Protein AF-A0A7X7B5M9-F1 (afdb_monomer)

pLDDT: mean 77.68, std 16.46, range [40.09, 93.88]

Structure (mmCIF, N/CA/C/O backbone):
data_AF-A0A7X7B5M9-F1
#
_entry.id   AF-A0A7X7B5M9-F1
#
loop_
_atom_site.group_PDB
_atom_site.id
_atom_site.type_symbol
_at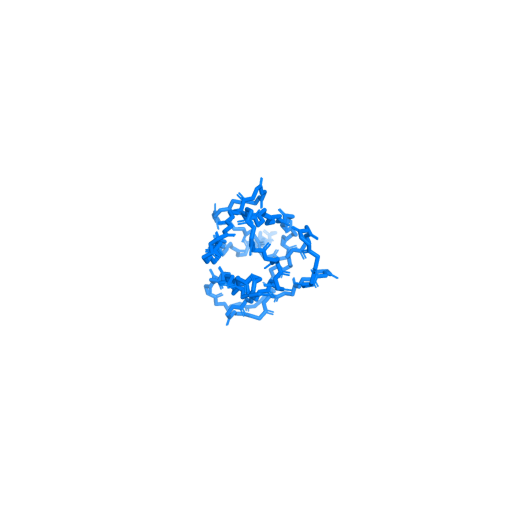om_site.label_atom_id
_atom_site.label_alt_id
_atom_site.label_comp_id
_atom_site.label_asym_id
_atom_site.label_entity_id
_atom_site.label_seq_id
_atom_site.pdbx_PDB_ins_code
_atom_site.Cartn_x
_atom_site.Cartn_y
_atom_site.Cartn_z
_atom_site.occupancy
_atom_site.B_iso_or_equiv
_atom_site.auth_seq_id
_atom_site.auth_comp_id
_atom_site.auth_asym_id
_atom_site.auth_atom_id
_atom_site.pdbx_PDB_model_num
ATOM 1 N N . MET A 1 1 ? 25.041 -1.574 -28.437 1.00 57.03 1 MET A N 1
ATOM 2 C CA . MET A 1 1 ? 24.713 -1.862 -27.029 1.00 57.03 1 MET A CA 1
ATOM 3 C C . MET A 1 1 ? 23.255 -1.509 -26.880 1.00 57.03 1 MET A C 1
ATOM 5 O O . MET A 1 1 ? 22.937 -0.331 -26.978 1.00 57.03 1 MET A O 1
ATOM 9 N N . ASP A 1 2 ? 22.386 -2.509 -26.783 1.00 58.00 2 ASP A N 1
ATOM 10 C CA . ASP A 1 2 ? 20.962 -2.248 -26.589 1.00 58.00 2 ASP A CA 1
ATOM 11 C C . ASP A 1 2 ? 20.755 -1.742 -25.167 1.00 58.00 2 ASP A C 1
ATOM 13 O O . ASP A 1 2 ? 21.193 -2.362 -24.194 1.00 58.00 2 ASP A O 1
ATOM 17 N N . ILE A 1 3 ? 20.139 -0.572 -25.053 1.00 59.88 3 ILE A N 1
ATOM 18 C CA . ILE A 1 3 ? 19.718 -0.036 -23.768 1.00 59.88 3 ILE A CA 1
ATOM 19 C C . ILE A 1 3 ? 18.436 -0.788 -23.422 1.00 59.88 3 ILE A C 1
ATOM 21 O O . ILE A 1 3 ? 17.415 -0.604 -24.079 1.00 59.88 3 ILE A O 1
ATOM 25 N N . ILE A 1 4 ? 18.495 -1.678 -22.431 1.00 68.88 4 ILE A N 1
ATOM 26 C CA . ILE A 1 4 ? 17.292 -2.339 -21.923 1.00 68.88 4 ILE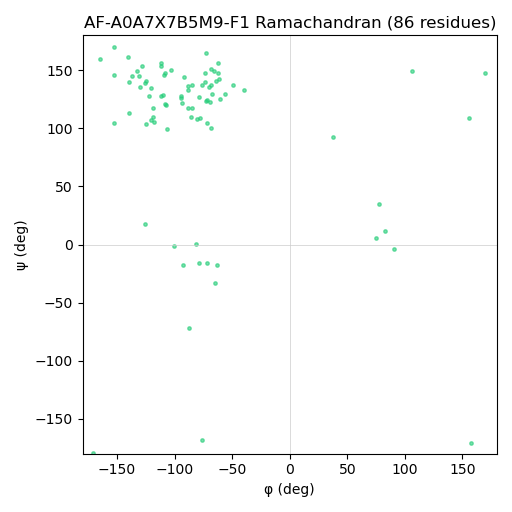 A CA 1
ATOM 27 C C . ILE A 1 4 ? 16.508 -1.289 -21.140 1.00 68.88 4 ILE A C 1
ATOM 29 O O . ILE A 1 4 ? 16.881 -0.913 -20.027 1.00 68.88 4 ILE A O 1
ATOM 33 N N . GLU A 1 5 ? 15.434 -0.792 -21.740 1.00 75.88 5 GLU A N 1
ATOM 34 C CA . GLU A 1 5 ? 14.495 0.080 -21.056 1.00 75.88 5 GLU A CA 1
ATOM 35 C C . GLU A 1 5 ? 13.672 -0.745 -20.060 1.00 75.88 5 GLU A C 1
ATOM 37 O O . GLU A 1 5 ? 13.038 -1.740 -20.416 1.00 75.88 5 GLU A O 1
ATOM 42 N N . VAL A 1 6 ? 13.706 -0.347 -18.787 1.00 78.69 6 VAL A N 1
ATOM 43 C CA . VAL A 1 6 ? 12.884 -0.972 -17.747 1.00 78.69 6 VAL A CA 1
ATOM 44 C C . VAL A 1 6 ? 11.540 -0.248 -17.723 1.00 78.69 6 VAL A C 1
ATOM 46 O O . VAL A 1 6 ? 11.530 0.946 -17.405 1.00 78.69 6 VAL A O 1
ATOM 49 N N . PRO A 1 7 ? 10.417 -0.930 -18.014 1.00 79.94 7 PRO A N 1
ATOM 50 C CA . PRO A 1 7 ? 9.114 -0.284 -18.032 1.00 79.94 7 PRO A CA 1
ATOM 51 C C . PRO A 1 7 ? 8.767 0.272 -16.648 1.00 79.94 7 PRO A C 1
ATOM 53 O O . PRO A 1 7 ? 9.081 -0.342 -15.622 1.00 79.94 7 PRO A O 1
ATOM 56 N N . ALA A 1 8 ? 8.122 1.436 -16.631 1.00 82.50 8 ALA A N 1
ATOM 57 C CA . ALA A 1 8 ? 7.545 2.038 -15.438 1.00 82.50 8 ALA A CA 1
ATOM 58 C C . ALA A 1 8 ? 6.028 1.847 -15.430 1.00 82.50 8 ALA A C 1
ATOM 60 O O . ALA A 1 8 ? 5.394 1.772 -16.482 1.00 82.50 8 ALA A O 1
ATOM 61 N N . TYR A 1 9 ? 5.463 1.766 -14.234 1.00 79.81 9 TYR A N 1
ATOM 62 C CA . TYR A 1 9 ? 4.047 1.525 -14.038 1.00 79.81 9 TYR A CA 1
ATOM 63 C C . TYR A 1 9 ? 3.489 2.428 -12.950 1.00 79.81 9 TYR A C 1
ATOM 65 O O . TYR A 1 9 ? 4.157 2.685 -11.944 1.00 79.81 9 TYR A O 1
ATOM 73 N N . SER A 1 10 ? 2.242 2.857 -13.143 1.00 83.44 10 SER A N 1
ATOM 74 C CA . SER A 1 10 ? 1.514 3.624 -12.138 1.00 83.44 1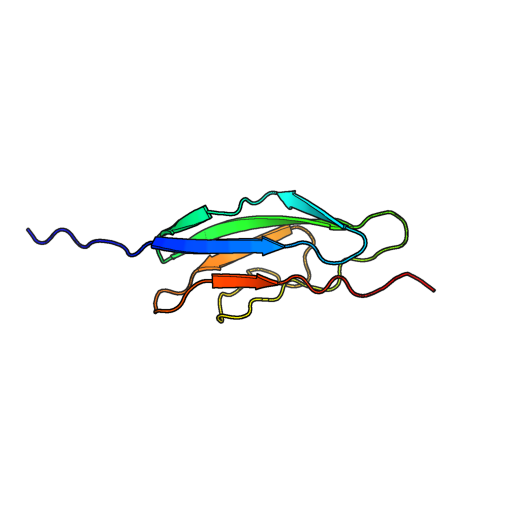0 SER A CA 1
ATOM 75 C C . SER A 1 10 ? 1.233 2.744 -10.938 1.00 83.44 10 SER A C 1
ATOM 77 O O . SER A 1 10 ? 0.704 1.653 -11.111 1.00 83.44 10 SER A O 1
ATOM 79 N N . LEU A 1 11 ? 1.575 3.239 -9.758 1.00 84.31 11 LEU A N 1
ATOM 80 C CA . LEU A 1 11 ? 1.189 2.725 -8.461 1.00 84.31 11 LEU A CA 1
ATOM 81 C C . LEU A 1 11 ? 0.257 3.748 -7.822 1.00 84.31 11 LEU A C 1
ATOM 83 O O . LEU A 1 11 ? 0.613 4.923 -7.722 1.00 84.31 11 LEU A O 1
ATOM 87 N N . THR A 1 12 ? -0.906 3.296 -7.378 1.00 87.81 12 THR A N 1
ATOM 88 C CA . THR A 1 12 ? -1.831 4.088 -6.564 1.00 87.81 12 THR A CA 1
ATOM 89 C C . THR A 1 12 ? -2.073 3.333 -5.272 1.00 87.81 12 THR A C 1
ATOM 91 O O . THR A 1 12 ? -2.404 2.159 -5.349 1.00 87.81 12 THR A O 1
ATOM 94 N N . ILE A 1 13 ? -1.896 3.975 -4.120 1.00 87.56 13 ILE A N 1
ATOM 95 C CA . ILE A 1 13 ? -1.992 3.421 -2.771 1.00 87.56 13 ILE A CA 1
ATOM 96 C C . ILE A 1 13 ? -3.130 4.144 -2.052 1.00 87.56 13 ILE A C 1
ATOM 98 O O . ILE A 1 13 ? -3.001 5.288 -1.626 1.00 87.56 13 ILE A O 1
ATOM 102 N N . MET A 1 14 ? -4.261 3.471 -1.880 1.00 86.00 14 MET A N 1
ATOM 103 C CA . MET A 1 14 ? -5.442 4.084 -1.263 1.00 86.00 14 MET A CA 1
ATOM 104 C C . MET A 1 14 ? -5.696 3.502 0.111 1.00 86.00 14 MET A C 1
ATOM 106 O O . MET A 1 14 ? -5.817 2.293 0.185 1.00 86.00 14 MET A O 1
ATOM 110 N N . ALA A 1 15 ? -5.858 4.300 1.167 1.00 85.19 15 ALA A N 1
ATOM 111 C CA . ALA A 1 15 ? -6.391 3.796 2.437 1.00 85.19 15 ALA A CA 1
ATOM 112 C C . ALA A 1 15 ? -7.905 3.526 2.331 1.00 85.19 15 ALA A C 1
ATOM 114 O O . ALA A 1 15 ? -8.619 4.222 1.610 1.00 85.19 15 ALA A O 1
ATOM 115 N N . GLY A 1 16 ? -8.396 2.519 3.056 1.00 82.31 16 GLY A N 1
ATOM 116 C CA . GLY A 1 16 ? -9.834 2.298 3.235 1.00 82.31 16 GLY A CA 1
ATOM 117 C C . GLY A 1 16 ? -10.444 3.282 4.243 1.00 82.31 16 GLY A C 1
ATOM 118 O O . GLY A 1 16 ? -9.809 4.249 4.659 1.00 82.31 16 GLY A O 1
ATOM 119 N N . GLN A 1 17 ? -11.681 3.032 4.673 1.00 85.31 17 GLN A N 1
ATOM 120 C CA . GLN A 1 17 ? -12.349 3.874 5.671 1.00 85.31 17 GLN A CA 1
ATOM 121 C C . GLN A 1 17 ? -11.725 3.718 7.066 1.00 85.31 17 GLN A C 1
ATOM 123 O O . GLN A 1 17 ? -11.534 2.597 7.520 1.00 85.31 17 GLN A O 1
ATOM 128 N N . GLY A 1 18 ? -11.503 4.828 7.779 1.00 86.38 18 GLY A N 1
ATOM 129 C CA . GLY A 1 18 ? -11.025 4.799 9.169 1.00 86.38 18 GLY A CA 1
ATOM 130 C C . GLY A 1 18 ? -9.531 4.519 9.300 1.00 86.38 18 GLY A C 1
ATOM 131 O O . GLY A 1 18 ? -9.089 3.838 10.223 1.00 86.38 18 GLY A O 1
ATOM 132 N N . GLY A 1 19 ? -8.750 5.016 8.349 1.00 88.19 19 GLY A N 1
ATOM 133 C CA . GLY A 1 19 ? -7.303 5.027 8.431 1.00 88.19 19 GLY A CA 1
ATOM 134 C C . GLY A 1 19 ? -6.688 5.850 7.312 1.00 88.19 19 GLY A C 1
ATOM 135 O O . GLY A 1 19 ? -7.373 6.422 6.464 1.00 88.19 19 GLY A O 1
ATOM 136 N N . SER A 1 20 ? -5.365 5.896 7.309 1.00 91.56 20 SER A N 1
ATOM 137 C CA . SER A 1 20 ? -4.569 6.657 6.352 1.00 91.56 20 SER A CA 1
ATOM 138 C C . SER A 1 20 ? -3.320 5.885 5.935 1.00 91.56 20 SER A C 1
ATOM 140 O O . SER A 1 20 ? -2.898 4.941 6.605 1.00 91.56 20 SER A O 1
ATOM 142 N N . ILE A 1 21 ? -2.719 6.283 4.815 1.00 92.31 21 ILE A N 1
ATOM 143 C CA . ILE A 1 21 ? -1.382 5.827 4.438 1.00 92.31 21 ILE A CA 1
ATOM 144 C C . ILE A 1 21 ? -0.378 6.742 5.136 1.00 92.31 21 ILE A C 1
ATOM 146 O O . ILE A 1 21 ? -0.363 7.948 4.897 1.00 92.31 21 ILE A O 1
ATOM 150 N N . SER A 1 22 ? 0.447 6.179 6.015 1.00 93.19 22 SER A N 1
ATOM 151 C CA . SER A 1 22 ? 1.489 6.919 6.736 1.00 93.19 22 SER A CA 1
ATOM 152 C C . SER A 1 22 ? 2.838 6.887 6.014 1.00 93.19 22 SER A C 1
ATOM 154 O O . SER A 1 22 ? 3.706 7.715 6.294 1.00 93.19 22 SER A O 1
ATOM 156 N N . LYS A 1 23 ? 3.020 5.952 5.071 1.00 93.19 23 LYS A N 1
ATOM 157 C CA . LYS A 1 23 ? 4.232 5.809 4.255 1.00 93.19 23 LYS A CA 1
ATOM 158 C C . LYS A 1 23 ? 3.918 5.162 2.910 1.00 93.19 23 LYS A C 1
ATOM 160 O O . LYS A 1 23 ? 3.101 4.249 2.835 1.00 93.19 23 LYS A O 1
ATOM 165 N N . GLY A 1 24 ? 4.643 5.589 1.881 1.00 88.69 24 GLY A N 1
ATOM 166 C CA . GLY A 1 24 ? 4.398 5.203 0.493 1.00 88.69 24 GLY A CA 1
ATOM 167 C C . GLY A 1 24 ? 3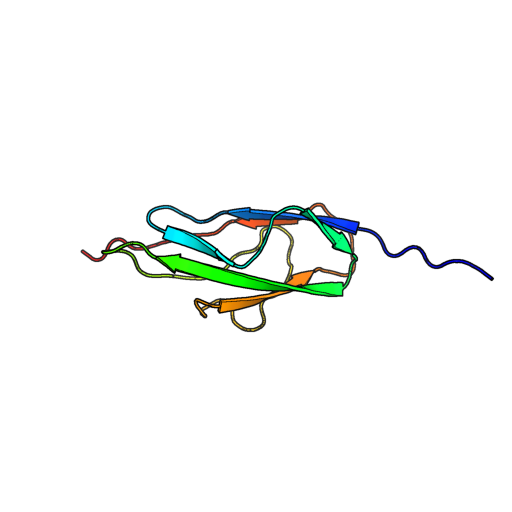.766 6.357 -0.274 1.00 88.69 24 GLY A C 1
ATOM 168 O O . GLY A 1 24 ? 3.083 7.189 0.314 1.00 88.69 24 GLY A O 1
ATOM 169 N N . ASN A 1 25 ? 4.039 6.431 -1.574 1.00 88.44 25 ASN A N 1
ATOM 170 C CA . ASN A 1 25 ? 3.489 7.467 -2.438 1.00 88.44 25 ASN A CA 1
ATOM 171 C C . ASN A 1 25 ? 2.936 6.843 -3.712 1.00 88.44 25 ASN A C 1
ATOM 173 O O . ASN A 1 25 ? 3.475 5.857 -4.220 1.00 88.44 25 ASN A O 1
ATOM 177 N N . ASP A 1 26 ? 1.905 7.481 -4.246 1.00 88.94 26 ASP A N 1
ATOM 178 C CA . ASP A 1 26 ? 1.468 7.240 -5.610 1.00 88.94 26 ASP A CA 1
ATOM 179 C C . ASP A 1 26 ? 2.554 7.700 -6.586 1.00 88.94 26 ASP A C 1
ATOM 181 O O . ASP A 1 26 ? 3.288 8.660 -6.327 1.00 88.94 26 ASP A O 1
ATOM 185 N N . GLY A 1 27 ? 2.656 7.039 -7.735 1.00 88.56 27 GLY A N 1
ATOM 186 C CA . GLY A 1 27 ? 3.594 7.466 -8.765 1.00 88.56 27 GLY A CA 1
ATOM 187 C C . GLY A 1 27 ? 3.989 6.378 -9.745 1.00 88.56 27 GLY A C 1
ATOM 188 O O . GLY A 1 27 ? 3.416 5.296 -9.778 1.00 88.56 27 GLY A O 1
ATOM 189 N N . GLN A 1 28 ? 4.984 6.685 -10.572 1.00 87.12 28 GLN A N 1
ATOM 190 C CA . GLN A 1 28 ? 5.526 5.750 -11.552 1.00 87.12 28 GLN A CA 1
ATOM 191 C C . GLN A 1 28 ? 6.728 5.011 -10.966 1.00 87.12 28 GLN A C 1
ATOM 193 O O . GLN A 1 28 ? 7.727 5.630 -10.599 1.00 87.12 28 GLN A O 1
ATOM 198 N N . TYR A 1 29 ? 6.652 3.684 -10.931 1.00 86.31 29 TYR A N 1
ATOM 199 C CA . TYR A 1 29 ? 7.710 2.818 -10.420 1.00 86.31 29 TYR A CA 1
ATOM 200 C C . TYR A 1 29 ? 8.194 1.865 -11.505 1.00 86.31 29 TYR A C 1
ATOM 202 O O . TYR A 1 29 ? 7.398 1.245 -12.208 1.00 86.31 29 TYR A O 1
ATOM 210 N N . LYS A 1 30 ? 9.517 1.723 -11.630 1.00 86.62 30 LYS A N 1
ATOM 211 C CA . LYS A 1 30 ? 10.121 0.743 -12.540 1.00 86.62 30 LYS A CA 1
ATOM 212 C C . LYS A 1 30 ? 9.735 -0.678 -12.128 1.00 86.62 30 LYS A C 1
ATOM 214 O O . LYS A 1 30 ? 9.602 -0.967 -10.935 1.00 86.62 30 LYS A O 1
ATOM 219 N N . ALA A 1 31 ? 9.604 -1.566 -13.106 1.00 81.88 31 ALA A N 1
ATOM 220 C CA . ALA A 1 31 ? 9.399 -2.993 -12.874 1.00 81.88 31 ALA A CA 1
ATOM 221 C C . ALA A 1 31 ? 10.426 -3.548 -11.871 1.00 81.88 31 ALA A C 1
ATOM 223 O O . ALA A 1 31 ? 11.611 -3.221 -11.960 1.00 81.88 31 ALA A O 1
ATOM 224 N N . GLY A 1 32 ? 9.979 -4.383 -10.931 1.00 80.81 32 GLY A N 1
ATOM 225 C CA . GLY A 1 32 ? 10.840 -4.983 -9.907 1.00 80.81 32 GLY A CA 1
ATOM 226 C C . GLY A 1 32 ? 11.268 -4.030 -8.785 1.00 80.81 32 GLY A C 1
ATOM 227 O O . GLY A 1 32 ? 12.074 -4.411 -7.935 1.00 80.81 32 GLY A O 1
ATOM 228 N N . THR A 1 33 ? 10.746 -2.800 -8.753 1.00 87.44 33 THR A N 1
ATOM 229 C CA . THR A 1 33 ? 10.960 -1.896 -7.617 1.00 87.44 33 THR A CA 1
ATOM 230 C C . THR A 1 33 ? 10.227 -2.422 -6.387 1.00 87.44 33 THR A C 1
ATOM 232 O O . THR A 1 33 ? 9.073 -2.844 -6.463 1.00 87.44 33 THR A O 1
ATOM 235 N N . LYS A 1 34 ? 10.905 -2.346 -5.242 1.00 90.00 34 LYS A N 1
ATOM 236 C CA . LYS A 1 34 ? 10.337 -2.606 -3.921 1.00 90.00 34 LYS A CA 1
ATOM 237 C C . LYS A 1 34 ? 9.888 -1.290 -3.304 1.00 90.00 34 LYS A C 1
ATOM 239 O O . LYS A 1 34 ? 10.690 -0.361 -3.211 1.00 90.00 34 LYS A O 1
ATOM 244 N N . VAL A 1 35 ? 8.632 -1.212 -2.882 1.00 90.19 35 VAL A N 1
ATOM 245 C CA . VAL A 1 35 ? 8.054 -0.005 -2.282 1.00 90.19 35 VAL A CA 1
ATOM 246 C C . VAL A 1 35 ? 7.620 -0.324 -0.860 1.00 90.19 35 VAL A C 1
ATOM 248 O O . VAL A 1 35 ? 6.756 -1.169 -0.651 1.00 90.19 35 VAL A O 1
ATOM 251 N N . THR A 1 36 ? 8.225 0.336 0.127 1.00 93.50 36 THR A N 1
ATOM 252 C CA . THR A 1 36 ? 7.771 0.224 1.517 1.00 93.50 36 THR A CA 1
ATOM 253 C C . THR A 1 36 ? 6.548 1.099 1.729 1.00 93.50 36 THR A C 1
ATOM 255 O O . THR A 1 36 ? 6.593 2.301 1.452 1.00 93.50 36 THR A O 1
ATOM 258 N N . ILE A 1 37 ? 5.486 0.498 2.248 1.00 92.50 37 ILE A N 1
ATOM 259 C CA . ILE A 1 37 ? 4.200 1.146 2.486 1.00 92.50 37 ILE A CA 1
ATOM 260 C C . ILE A 1 37 ? 3.728 0.854 3.908 1.00 92.50 37 ILE A C 1
ATOM 262 O O . ILE A 1 37 ? 3.982 -0.233 4.433 1.00 92.50 37 ILE A O 1
ATOM 266 N N . SER A 1 38 ? 3.060 1.831 4.521 1.00 92.88 38 SER A N 1
ATOM 267 C CA . SER A 1 38 ? 2.545 1.716 5.886 1.00 92.88 38 SER A CA 1
ATOM 268 C C . SER A 1 38 ? 1.162 2.337 6.006 1.00 92.88 38 SER A C 1
ATOM 270 O O . SER A 1 38 ? 0.898 3.404 5.447 1.00 92.88 38 SER A O 1
ATOM 272 N N . ALA A 1 39 ? 0.289 1.675 6.758 1.00 91.75 39 ALA A N 1
ATOM 273 C CA . ALA A 1 39 ? -1.052 2.135 7.079 1.00 91.75 39 ALA A CA 1
ATOM 274 C C . ALA A 1 39 ? -1.123 2.542 8.553 1.00 91.75 39 ALA A C 1
ATOM 276 O O . ALA A 1 39 ? -0.459 1.962 9.413 1.00 91.75 39 ALA A O 1
ATOM 277 N N . LEU A 1 40 ? -1.954 3.535 8.843 1.00 91.38 40 LEU A N 1
ATOM 278 C CA . LEU A 1 40 ? -2.270 3.990 10.187 1.00 91.38 40 LEU A CA 1
ATOM 279 C C . LEU A 1 40 ? -3.793 3.956 10.370 1.00 91.38 40 LEU A C 1
ATOM 281 O O . LEU A 1 40 ? -4.475 4.823 9.820 1.00 91.38 40 LEU A O 1
ATOM 285 N N . PRO A 1 41 ? -4.338 2.963 11.094 1.00 90.44 41 PRO A N 1
ATOM 286 C CA . PRO A 1 41 ? -5.747 2.952 11.473 1.00 90.44 41 PRO A CA 1
ATOM 287 C C . PRO A 1 41 ? -6.077 4.118 12.406 1.00 90.44 41 PRO A C 1
ATOM 289 O O . PRO A 1 41 ? -5.307 4.429 13.318 1.00 90.44 41 PRO A O 1
ATOM 292 N N . ASP A 1 42 ? -7.243 4.722 12.209 1.00 91.25 42 ASP A N 1
ATOM 293 C CA . ASP A 1 42 ? -7.795 5.693 13.144 1.00 91.25 42 ASP A CA 1
ATOM 294 C C . ASP A 1 42 ? -8.300 4.988 14.414 1.00 91.25 42 ASP A C 1
ATOM 296 O O . ASP A 1 42 ? -8.506 3.771 14.461 1.00 91.25 42 ASP A O 1
ATOM 300 N N . SER A 1 43 ? -8.545 5.762 15.473 1.00 89.06 43 SER A N 1
ATOM 301 C CA . SER A 1 43 ? -9.111 5.223 16.713 1.00 89.06 43 SER A CA 1
ATOM 302 C C . SER A 1 43 ? -10.443 4.503 16.455 1.00 89.06 43 SER A C 1
ATOM 304 O O . SER A 1 43 ? -11.348 5.057 15.834 1.00 89.06 43 SER A O 1
ATOM 306 N N . GLY A 1 44 ? -10.567 3.270 16.953 1.00 88.31 44 GLY A N 1
ATOM 307 C CA . GLY A 1 44 ? -11.752 2.423 16.759 1.00 88.31 44 GLY A CA 1
ATOM 308 C C . GLY A 1 44 ? -11.710 1.522 15.519 1.00 88.31 44 GLY A C 1
ATOM 309 O O . GLY A 1 44 ? -12.607 0.690 15.363 1.00 88.31 44 GLY A O 1
ATOM 310 N N . TYR A 1 45 ? -10.666 1.630 14.693 1.00 87.38 45 TYR A N 1
ATOM 311 C CA . TYR A 1 45 ? -10.441 0.789 13.519 1.00 87.38 45 TYR A CA 1
ATOM 312 C C . TYR A 1 45 ? -9.232 -0.127 13.706 1.00 87.38 45 TYR A C 1
ATOM 314 O O . TYR A 1 45 ? -8.328 0.143 14.501 1.00 87.38 45 TYR A O 1
ATOM 322 N N . ILE A 1 46 ? -9.223 -1.233 12.966 1.00 86.06 46 ILE A N 1
ATOM 323 C CA . IL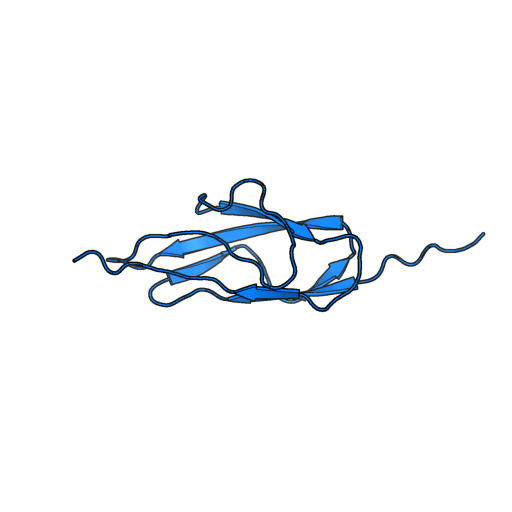E A 1 46 ? -8.115 -2.187 12.923 1.00 86.06 46 ILE A CA 1
ATOM 324 C C . ILE 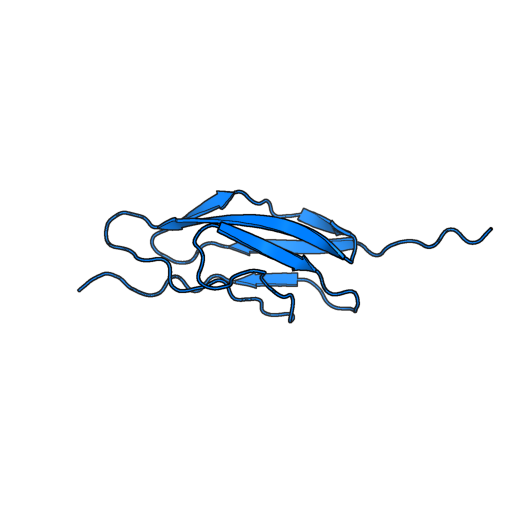A 1 46 ? -7.686 -2.363 11.466 1.00 86.06 46 ILE A C 1
ATOM 326 O O . ILE A 1 46 ? -8.513 -2.388 10.555 1.00 86.06 46 ILE A O 1
ATOM 330 N N . PHE A 1 47 ? -6.376 -2.464 11.256 1.00 86.44 47 PHE A N 1
ATOM 331 C CA . PHE A 1 47 ? -5.819 -2.851 9.967 1.00 86.44 47 PHE A CA 1
ATOM 332 C C . PHE A 1 47 ? -6.130 -4.330 9.689 1.00 86.44 47 PHE A C 1
ATOM 334 O O . PHE A 1 47 ? -5.751 -5.182 10.489 1.00 86.44 47 PHE A O 1
ATOM 341 N N . ASP A 1 48 ? -6.797 -4.624 8.571 1.00 87.38 48 ASP A N 1
ATOM 342 C CA . ASP A 1 48 ? -7.099 -5.997 8.138 1.00 87.38 48 ASP A CA 1
ATOM 343 C C . ASP A 1 48 ? -5.946 -6.565 7.299 1.00 87.38 48 ASP A C 1
ATOM 345 O O . ASP A 1 48 ? -5.182 -7.410 7.767 1.00 87.38 48 ASP A O 1
ATOM 349 N N . ARG A 1 49 ? -5.786 -6.063 6.065 1.00 88.81 49 ARG A N 1
ATOM 350 C CA . ARG A 1 49 ? -4.722 -6.491 5.145 1.00 88.81 49 ARG A CA 1
ATOM 351 C C . ARG A 1 49 ? -4.507 -5.542 3.964 1.00 88.81 49 ARG A C 1
ATOM 353 O O . ARG A 1 49 ? -5.416 -4.817 3.553 1.00 88.81 49 ARG A O 1
ATOM 360 N N . TRP A 1 50 ? -3.327 -5.630 3.355 1.00 88.75 50 TRP A N 1
ATOM 361 C CA . TRP A 1 50 ? -3.042 -5.073 2.032 1.00 88.75 50 TRP A CA 1
ATOM 362 C C . TRP A 1 50 ? -3.658 -5.976 0.952 1.00 88.75 50 TRP A C 1
ATOM 364 O O . TRP A 1 50 ? -3.552 -7.201 1.025 1.00 88.75 50 TRP A O 1
ATOM 374 N N . ILE A 1 51 ? -4.289 -5.390 -0.069 1.00 85.69 51 ILE A N 1
ATOM 375 C CA . ILE A 1 51 ? -4.733 -6.111 -1.272 1.00 85.69 51 ILE A CA 1
ATOM 376 C C . ILE A 1 51 ? -4.221 -5.388 -2.524 1.00 85.69 51 ILE A C 1
ATOM 378 O O . ILE A 1 51 ? -3.949 -4.194 -2.507 1.00 85.69 51 ILE A O 1
ATOM 382 N N . SER A 1 52 ? -4.046 -6.113 -3.623 1.00 84.44 52 SER A N 1
ATOM 383 C CA . SER A 1 52 ? -3.631 -5.550 -4.915 1.00 84.44 52 SER A CA 1
ATOM 384 C C . SER A 1 52 ? -4.586 -6.064 -5.986 1.00 84.44 52 SER A C 1
ATOM 386 O O . SER A 1 52 ? -4.919 -7.251 -5.968 1.00 84.44 52 SER A O 1
ATOM 388 N N . SER A 1 53 ? -5.059 -5.201 -6.893 1.00 76.88 53 SER A N 1
ATOM 389 C CA . SER A 1 53 ? -5.954 -5.643 -7.973 1.00 76.88 53 SER A CA 1
ATOM 390 C C . SER A 1 53 ? -5.224 -6.331 -9.124 1.00 76.88 53 SER A C 1
ATOM 392 O O . SER A 1 53 ? -5.860 -7.028 -9.909 1.00 76.88 53 SER A O 1
ATOM 394 N N . ASP A 1 54 ? -3.900 -6.186 -9.209 1.00 68.69 54 ASP A N 1
ATOM 395 C CA . ASP A 1 54 ? -3.139 -6.525 -10.425 1.00 68.69 54 ASP A CA 1
ATOM 396 C C . ASP A 1 54 ? -1.999 -7.511 -10.143 1.00 68.69 54 ASP A C 1
ATOM 398 O O . ASP A 1 54 ? -1.092 -7.693 -10.951 1.00 68.69 54 ASP A O 1
ATOM 402 N N . GLY A 1 55 ? -2.065 -8.188 -8.993 1.00 67.38 55 GLY A N 1
ATOM 403 C CA . GLY A 1 55 ? -1.255 -9.368 -8.695 1.00 67.38 55 GLY A CA 1
ATOM 404 C C . GLY A 1 55 ? 0.159 -9.097 -8.183 1.00 67.38 55 GLY A C 1
ATOM 405 O O . GLY A 1 55 ? 0.949 -10.037 -8.113 1.00 67.38 55 GLY A O 1
ATOM 406 N N . GLY A 1 56 ? 0.502 -7.857 -7.817 1.00 76.06 56 GLY A N 1
ATOM 407 C CA . GLY A 1 56 ? 1.727 -7.606 -7.049 1.00 76.06 56 GLY A CA 1
ATOM 408 C C . GLY A 1 56 ? 1.681 -8.288 -5.679 1.00 76.06 56 GLY A C 1
ATOM 409 O O . GLY A 1 56 ? 0.606 -8.589 -5.159 1.00 76.06 56 GLY A O 1
ATOM 410 N N . SER A 1 57 ? 2.851 -8.555 -5.101 1.00 85.44 57 SER A N 1
ATOM 411 C CA . SER A 1 57 ? 2.972 -9.306 -3.846 1.00 85.44 57 SER A CA 1
ATOM 412 C C . SER A 1 57 ? 3.463 -8.431 -2.699 1.00 85.44 57 SER A C 1
ATOM 414 O O . SER A 1 57 ? 4.201 -7.469 -2.909 1.00 85.44 57 SER A O 1
ATOM 416 N N . PHE A 1 58 ? 3.099 -8.806 -1.477 1.00 89.88 58 PHE A N 1
ATOM 417 C CA . PHE A 1 58 ? 3.567 -8.172 -0.248 1.00 89.88 58 PHE A CA 1
ATOM 418 C C . PHE A 1 58 ? 4.527 -9.116 0.484 1.00 89.88 58 PHE A C 1
ATOM 420 O O . PHE A 1 58 ? 4.327 -10.327 0.450 1.00 89.88 58 PHE A O 1
ATOM 427 N N . ASP A 1 59 ? 5.546 -8.577 1.157 1.00 93.88 59 ASP A N 1
ATOM 428 C CA . ASP A 1 59 ? 6.383 -9.374 2.076 1.00 93.88 59 ASP A CA 1
ATOM 429 C C . ASP A 1 59 ? 5.570 -9.877 3.285 1.00 93.88 59 ASP A C 1
ATOM 431 O O . ASP A 1 59 ? 5.823 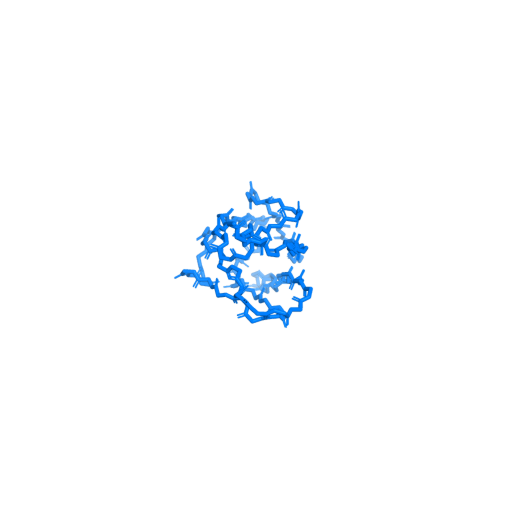-10.959 3.810 1.00 93.88 59 ASP A O 1
ATOM 435 N N . ASN A 1 60 ? 4.594 -9.081 3.727 1.00 91.56 60 ASN A N 1
ATOM 436 C CA . ASN A 1 60 ? 3.611 -9.429 4.751 1.00 91.56 60 ASN A CA 1
ATOM 437 C C . ASN A 1 60 ? 2.324 -8.626 4.519 1.00 91.56 60 ASN A C 1
ATOM 439 O O . ASN A 1 60 ? 2.281 -7.431 4.813 1.00 91.56 60 ASN A O 1
ATOM 443 N N . GLU A 1 61 ? 1.279 -9.250 3.990 1.00 90.94 61 GLU A N 1
ATOM 444 C CA . GLU A 1 61 ? 0.008 -8.585 3.701 1.00 90.94 61 GLU A CA 1
ATOM 445 C C . GLU A 1 61 ? -0.805 -8.227 4.959 1.00 90.94 61 GLU A C 1
ATOM 447 O O . GLU A 1 61 ? -1.684 -7.375 4.876 1.00 90.94 61 GLU A O 1
ATOM 452 N N . TYR A 1 62 ? -0.493 -8.800 6.126 1.00 90.19 62 TYR A N 1
ATOM 453 C CA . TYR A 1 62 ? -1.185 -8.535 7.401 1.00 90.19 62 TYR A CA 1
ATOM 454 C C . TYR A 1 62 ? -0.420 -7.565 8.320 1.00 90.19 62 TYR A C 1
ATOM 456 O O . TYR A 1 62 ? -0.871 -7.245 9.420 1.00 90.19 62 TYR A O 1
ATOM 464 N N . GLY A 1 63 ? 0.758 -7.096 7.902 1.00 88.81 63 GLY A N 1
ATOM 465 C CA . GLY A 1 63 ? 1.556 -6.132 8.658 1.00 88.81 63 GLY A CA 1
ATOM 466 C C . GLY A 1 63 ? 1.127 -4.693 8.381 1.00 88.81 63 GLY A C 1
ATOM 467 O O . GLY A 1 63 ? 0.960 -4.319 7.230 1.00 88.81 63 GLY A O 1
ATOM 468 N N . MET A 1 64 ? 1.032 -3.845 9.411 1.00 87.44 64 MET A N 1
ATOM 469 C CA . MET A 1 64 ? 0.760 -2.403 9.237 1.00 87.44 64 MET A CA 1
ATOM 470 C C . MET A 1 64 ? 1.863 -1.664 8.453 1.00 87.44 64 MET A C 1
ATOM 472 O O . MET A 1 64 ? 1.622 -0.575 7.943 1.00 87.44 64 MET A O 1
ATOM 476 N N . GLU A 1 65 ? 3.057 -2.252 8.343 1.00 92.12 65 GLU A N 1
ATOM 477 C CA . GLU A 1 65 ? 4.113 -1.882 7.396 1.00 92.12 65 GLU A CA 1
ATOM 478 C C . GLU A 1 65 ? 4.509 -3.128 6.595 1.00 92.12 65 GLU A C 1
ATOM 480 O O . GLU A 1 65 ? 4.627 -4.223 7.153 1.00 92.12 65 GLU A O 1
ATOM 485 N N . THR A 1 66 ? 4.722 -2.961 5.291 1.00 93.06 66 THR A N 1
ATOM 486 C CA . THR A 1 66 ? 5.134 -4.045 4.399 1.00 93.06 66 THR A CA 1
ATOM 487 C C . THR A 1 66 ? 5.922 -3.524 3.201 1.00 93.06 66 THR A C 1
ATOM 489 O O . THR A 1 66 ? 6.003 -2.317 2.952 1.00 93.06 66 THR A O 1
ATOM 492 N N . VAL A 1 67 ? 6.510 -4.441 2.438 1.00 90.25 67 VAL A N 1
ATOM 493 C CA . VAL A 1 67 ? 7.141 -4.141 1.151 1.00 90.25 67 VAL A CA 1
ATOM 494 C C . VAL A 1 67 ? 6.271 -4.709 0.042 1.00 90.25 67 VAL A C 1
ATOM 496 O O . VAL A 1 67 ? 6.041 -5.915 -0.014 1.00 90.25 67 VAL A O 1
ATOM 499 N N . TYR A 1 68 ? 5.816 -3.836 -0.851 1.00 86.38 68 TYR A N 1
ATOM 500 C CA . TYR A 1 68 ? 5.151 -4.219 -2.086 1.00 86.38 68 TYR A CA 1
ATOM 501 C C . TYR A 1 68 ? 6.172 -4.438 -3.201 1.00 86.38 68 TYR A C 1
ATOM 503 O O . TYR A 1 68 ? 7.057 -3.605 -3.426 1.00 86.38 68 TYR A O 1
ATOM 511 N N . HIS A 1 69 ? 6.028 -5.549 -3.918 1.00 81.38 69 HIS A N 1
ATOM 512 C CA . HIS A 1 69 ? 6.844 -5.906 -5.073 1.00 81.38 69 HIS A CA 1
ATOM 513 C C . HIS A 1 69 ? 6.017 -5.741 -6.343 1.00 81.38 69 HIS A C 1
ATOM 515 O O . HIS A 1 69 ? 4.988 -6.398 -6.521 1.00 81.38 69 HIS A O 1
ATOM 521 N N . THR A 1 70 ? 6.481 -4.876 -7.246 1.00 72.38 70 THR A N 1
ATOM 522 C CA . THR A 1 70 ? 5.841 -4.701 -8.555 1.00 72.38 70 THR A CA 1
ATOM 523 C C . THR A 1 70 ? 6.132 -5.900 -9.462 1.00 72.38 70 THR A C 1
ATOM 525 O O . THR A 1 70 ? 7.252 -6.419 -9.490 1.00 72.38 70 THR A O 1
ATOM 528 N N . LEU A 1 71 ? 5.132 -6.359 -10.225 1.00 67.56 71 LEU A N 1
ATOM 529 C CA . LEU A 1 71 ? 5.316 -7.469 -11.162 1.00 67.56 71 LEU A CA 1
ATOM 530 C C . LEU A 1 71 ? 6.219 -7.068 -12.340 1.00 67.56 71 LEU A C 1
ATOM 532 O O . LEU A 1 71 ? 6.262 -5.921 -12.787 1.00 67.56 71 LEU A O 1
ATOM 536 N N . MET A 1 72 ? 6.927 -8.053 -12.901 1.00 57.53 72 MET A N 1
ATOM 537 C CA . MET A 1 72 ? 7.751 -7.869 -14.105 1.00 57.53 72 MET A CA 1
ATOM 538 C C . MET A 1 72 ? 6.944 -7.921 -15.417 1.00 57.53 72 MET A C 1
ATOM 540 O O . MET A 1 72 ? 7.529 -7.791 -16.491 1.00 57.53 72 MET A O 1
ATOM 544 N N . LYS A 1 73 ? 5.615 -8.111 -15.366 1.00 53.66 73 LYS A N 1
ATOM 545 C CA . LYS A 1 73 ? 4.766 -8.245 -16.5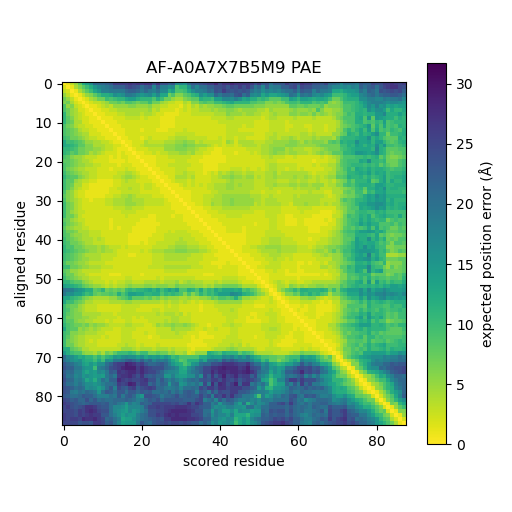61 1.00 53.66 73 LYS A CA 1
ATOM 546 C C . LYS A 1 73 ? 3.415 -7.524 -16.438 1.00 53.66 73 LYS A C 1
ATOM 548 O O . LYS A 1 73 ? 2.552 -7.950 -15.689 1.00 53.66 73 LYS A O 1
ATOM 553 N N . ILE A 1 74 ? 3.283 -6.487 -17.270 1.00 44.94 74 ILE A N 1
ATOM 554 C CA . ILE A 1 74 ? 2.099 -5.956 -17.974 1.00 44.94 74 ILE A CA 1
ATOM 555 C C . ILE A 1 74 ? 0.756 -5.967 -17.218 1.00 44.94 74 ILE A C 1
ATOM 557 O O . ILE A 1 74 ? -0.019 -6.911 -17.348 1.00 44.94 74 ILE A O 1
ATOM 561 N N . SER A 1 75 ? 0.436 -4.861 -16.540 1.00 45.78 75 SER A N 1
ATOM 562 C CA . SER A 1 75 ? -0.809 -4.058 -16.643 1.00 45.78 75 SER A CA 1
ATOM 563 C C . SER A 1 75 ? -0.834 -3.033 -15.497 1.00 45.78 75 SER A C 1
ATOM 565 O O . SER A 1 75 ? -0.236 -3.270 -14.456 1.00 45.78 75 SER A O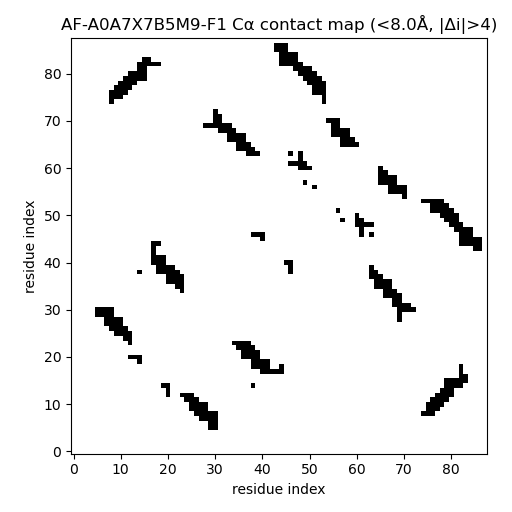 1
ATOM 567 N N . THR A 1 76 ? -1.425 -1.859 -15.725 1.00 45.34 76 THR A N 1
ATOM 568 C CA . THR A 1 76 ? -1.546 -0.723 -14.784 1.00 45.34 76 THR A CA 1
ATOM 569 C C . THR A 1 76 ? -1.843 -1.157 -13.341 1.00 45.34 76 THR A C 1
ATOM 571 O O . THR A 1 76 ? -2.757 -1.958 -13.169 1.00 45.34 76 THR A O 1
ATOM 574 N N . TYR A 1 77 ? -1.134 -0.621 -12.325 1.00 52.19 77 TYR A N 1
ATOM 575 C CA . TYR A 1 77 ? -1.358 -1.026 -10.930 1.00 52.19 77 TYR A CA 1
ATOM 576 C C . TYR A 1 77 ? -2.345 -0.121 -10.174 1.00 52.19 77 TYR A C 1
ATOM 578 O O . TYR A 1 77 ? -2.145 1.091 -10.089 1.00 52.19 77 TYR A O 1
ATOM 586 N N . THR A 1 78 ? -3.362 -0.711 -9.549 1.00 43.81 78 THR A N 1
ATOM 587 C CA . THR A 1 78 ? -4.212 -0.097 -8.523 1.00 43.81 78 THR A CA 1
ATOM 588 C C . THR A 1 78 ? -4.063 -0.893 -7.217 1.00 43.81 78 THR A C 1
ATOM 590 O O . THR A 1 78 ? -4.519 -2.026 -7.089 1.00 43.81 78 THR A O 1
ATOM 593 N N . ILE A 1 79 ? -3.424 -0.321 -6.193 1.00 51.62 79 ILE A N 1
ATOM 594 C CA . ILE A 1 79 ? -3.482 -0.884 -4.837 1.00 51.62 79 ILE A CA 1
ATOM 595 C C . ILE A 1 79 ? -4.742 -0.333 -4.175 1.00 51.62 79 ILE A C 1
ATOM 597 O O . ILE A 1 79 ? -4.833 0.844 -3.819 1.00 51.62 79 ILE A O 1
ATOM 601 N N . LEU A 1 80 ? -5.717 -1.211 -3.987 1.00 45.81 80 LEU A N 1
ATOM 602 C CA . LEU A 1 80 ? -6.870 -0.957 -3.135 1.00 45.81 80 LEU A CA 1
ATOM 603 C C . LEU A 1 80 ? -6.519 -1.384 -1.705 1.00 45.81 80 LEU A C 1
ATOM 605 O O . LEU A 1 80 ? -5.962 -2.455 -1.515 1.00 45.81 80 LEU A O 1
ATOM 609 N N . HIS A 1 81 ? -6.868 -0.601 -0.685 1.00 49.59 81 HIS A N 1
ATOM 610 C CA . HIS A 1 81 ? -7.021 -1.160 0.662 1.00 49.59 81 HIS A CA 1
ATOM 611 C C . HIS A 1 81 ? -8.447 -1.586 0.901 1.00 49.59 81 HIS A C 1
ATOM 613 O O . HIS A 1 81 ? -9.388 -0.881 0.543 1.00 49.59 81 HIS A O 1
ATOM 619 N N . ASN A 1 82 ? -8.583 -2.684 1.636 1.00 40.09 82 ASN A N 1
ATOM 620 C CA . ASN A 1 82 ? -9.787 -2.960 2.391 1.00 40.09 82 ASN A CA 1
ATOM 621 C C . ASN A 1 82 ? -9.456 -2.720 3.867 1.00 40.09 82 ASN A C 1
ATOM 623 O O . ASN A 1 82 ? -8.823 -3.554 4.507 1.00 40.09 82 ASN A O 1
ATOM 627 N N . ILE A 1 83 ? -9.822 -1.552 4.399 1.00 48.47 83 ILE A N 1
ATOM 628 C CA . ILE A 1 83 ? -9.907 -1.399 5.853 1.00 48.47 83 ILE A CA 1
ATOM 629 C C . ILE A 1 83 ? -11.245 -2.008 6.244 1.00 48.47 83 ILE A C 1
ATOM 631 O O . ILE A 1 83 ? -12.295 -1.441 5.949 1.00 48.47 83 ILE A O 1
ATOM 635 N N . ILE A 1 84 ? -11.206 -3.175 6.878 1.00 54.84 84 ILE A N 1
ATOM 636 C CA . ILE A 1 84 ? -12.380 -3.775 7.494 1.00 54.84 84 ILE A CA 1
ATOM 637 C C . ILE A 1 84 ? -12.063 -3.947 8.974 1.00 54.84 84 ILE A C 1
ATOM 639 O O . ILE A 1 84 ? -11.273 -4.799 9.359 1.00 54.84 84 ILE A O 1
ATOM 643 N N . LEU A 1 85 ? -12.691 -3.104 9.789 1.00 46.12 85 LEU A N 1
ATOM 644 C CA . LEU A 1 85 ? -13.562 -3.476 10.909 1.00 46.12 85 LEU A CA 1
ATOM 645 C C . LEU A 1 85 ? -13.564 -2.316 11.911 1.00 46.12 85 LEU A C 1
ATOM 647 O O . LEU A 1 85 ? -12.591 -2.078 12.627 1.00 46.12 85 LEU A O 1
ATOM 651 N N . ALA A 1 86 ? -14.698 -1.615 11.976 1.00 42.06 86 ALA A N 1
ATOM 652 C CA . ALA A 1 86 ? -15.071 -0.898 13.183 1.00 42.06 86 ALA A CA 1
ATOM 653 C C . ALA A 1 86 ? -15.193 -1.941 14.298 1.00 42.06 86 ALA A C 1
ATOM 655 O O . ALA A 1 86 ? -15.895 -2.944 14.144 1.00 42.06 86 ALA A O 1
ATOM 656 N N . LYS A 1 87 ? -14.474 -1.736 15.398 1.00 42.94 87 LYS A N 1
ATOM 657 C CA . LYS A 1 87 ? -14.590 -2.597 16.572 1.00 42.94 87 LYS A CA 1
ATOM 658 C C . LYS A 1 87 ? -15.984 -2.375 17.181 1.00 42.94 87 LYS A C 1
ATOM 660 O O . LYS A 1 87 ? -16.196 -1.354 17.829 1.00 42.94 87 LYS A O 1
ATOM 665 N N . THR A 1 88 ? -16.938 -3.270 16.908 1.00 52.78 88 THR A N 1
ATOM 666 C CA . THR A 1 88 ? -18.186 -3.379 17.693 1.00 52.78 88 THR A CA 1
ATOM 667 C C . THR A 1 88 ? -17.899 -3.825 19.116 1.00 52.78 88 THR A C 1
ATOM 669 O O . THR A 1 88 ? -16.979 -4.659 19.292 1.00 52.78 88 THR A O 1
#

Foldseek 3Di:
DDDPDFDWAWEDADDDPQKDKPAWDTDIDTAFDKGKTAIGGHPQFDFAFWDWPPDWDWPDGRDRIIITTHHSDDDHTYTDGDRDDRDD

Secondary structure (DSSP, 8-state):
----PPPEEEE-EE--TTEEEEE---EEEETT-EEEEEEEEPTTB---EE--SS--EES-TTSSEEEEE--SS-S---EEEE---B--

Nearest PDB structures (foldseek):
  8cjv-assembly2_B  TM=2.889E-01  e=5.593E+00  Bos taurus

Mean predicted aligned error: 8.27 Å

Radius of gyration: 14.38 Å; Cα contacts (8 Å, |Δi|>4): 208; chains: 1; bounding box: 43×17×45 Å

Solvent-accessible surface area (backbone atoms only — not comparable to full-atom values): 5098 Å² total; per-residue (Å²): 134,87,80,81,80,72,61,65,38,48,41,39,76,44,59,30,71,57,41,39,68,75,37,68,76,65,46,77,42,45,53,65,43,75,45,61,37,26,56,42,54,35,93,66,37,44,79,49,42,67,46,54,78,65,71,47,49,56,80,39,42,69,46,58,56,32,40,39,38,44,56,87,69,93,74,78,42,47,33,48,40,54,44,60,46,73,72,125

Sequence (88 aa):
MDIIEVPAYSLTIMAGQGGSISKGNDGQYKAGTKVTISALPDSGYIFDRWISSDGGSFDNEYGMETVYHTLMKISTYTILHNIILAKT